Protein AF-A0A8T5T9K4-F1 (afdb_monomer)

Radius of gyration: 57.01 Å; Cα contacts (8 Å, |Δi|>4): 1; chains: 1; bounding box: 110×38×160 Å

Structure (mmCIF, N/CA/C/O backbone):
data_AF-A0A8T5T9K4-F1
#
_entry.id   AF-A0A8T5T9K4-F1
#
loop_
_atom_site.group_PDB
_atom_site.id
_atom_site.type_symbol
_atom_site.label_atom_id
_atom_site.label_alt_id
_atom_site.label_comp_id
_atom_site.label_asym_id
_atom_site.label_entity_id
_atom_site.label_seq_id
_atom_site.pdbx_PDB_ins_code
_atom_site.Cartn_x
_atom_site.Cartn_y
_atom_site.Cartn_z
_atom_site.occupancy
_atom_site.B_iso_or_equiv
_atom_site.auth_seq_id
_atom_site.auth_comp_id
_atom_site.auth_asym_id
_atom_site.auth_atom_id
_atom_site.pdbx_PDB_model_num
ATOM 1 N N . MET A 1 1 ? -49.379 -9.639 84.831 1.00 62.41 1 MET A N 1
ATOM 2 C CA . MET A 1 1 ? -49.117 -9.982 83.415 1.00 62.41 1 MET A CA 1
ATOM 3 C C . MET A 1 1 ? -49.418 -11.459 83.211 1.00 62.41 1 MET A C 1
ATOM 5 O O . MET A 1 1 ? -48.900 -12.249 83.990 1.00 62.41 1 MET A O 1
ATOM 9 N N . SER A 1 2 ? -50.271 -11.824 82.244 1.00 84.81 2 SER A N 1
ATOM 10 C CA . SER A 1 2 ? -50.624 -13.228 81.962 1.00 84.81 2 SER A CA 1
ATOM 11 C C . SER A 1 2 ? -49.794 -13.809 80.815 1.00 84.81 2 SER A C 1
ATOM 13 O O . SER A 1 2 ? -49.201 -13.080 80.019 1.00 84.81 2 SER A O 1
ATOM 15 N N . LYS A 1 3 ? -49.764 -15.140 80.723 1.00 83.06 3 LYS A N 1
ATOM 16 C CA . LYS A 1 3 ? -49.063 -15.872 79.663 1.00 83.06 3 LYS A CA 1
ATOM 17 C C . LYS A 1 3 ? -49.694 -15.618 78.287 1.00 83.06 3 LYS A C 1
ATOM 19 O O . LYS A 1 3 ? -48.956 -15.488 77.315 1.00 83.06 3 LYS A O 1
ATOM 24 N N . GLU A 1 4 ? -51.023 -15.475 78.214 1.00 86.69 4 GLU A N 1
ATOM 25 C CA . GLU A 1 4 ? -51.710 -15.048 76.985 1.00 86.69 4 GLU A CA 1
ATOM 26 C C . GLU A 1 4 ? -51.264 -13.658 76.522 1.00 86.69 4 GLU A C 1
ATOM 28 O O . GLU A 1 4 ? -51.051 -13.455 75.331 1.00 86.69 4 GLU A O 1
ATOM 33 N N . TYR A 1 5 ? -51.067 -12.710 77.445 1.00 88.88 5 TYR A N 1
ATOM 34 C CA . TYR A 1 5 ? -50.648 -11.351 77.090 1.00 88.88 5 TYR A CA 1
ATOM 35 C C . TYR A 1 5 ? -49.236 -11.310 76.484 1.00 88.88 5 TYR A C 1
ATOM 37 O O . TYR A 1 5 ? -48.987 -10.556 75.548 1.00 88.88 5 TYR A O 1
ATOM 45 N N . ILE A 1 6 ? -48.316 -12.145 76.980 1.00 87.62 6 ILE A N 1
ATOM 46 C CA . ILE A 1 6 ? -46.962 -12.266 76.414 1.00 87.62 6 ILE A CA 1
ATOM 47 C C . ILE A 1 6 ? -47.002 -12.946 75.038 1.00 87.62 6 ILE A C 1
ATOM 49 O O . ILE A 1 6 ? -46.331 -12.480 74.123 1.00 87.62 6 ILE A O 1
ATOM 53 N N . LYS A 1 7 ? -47.814 -13.999 74.860 1.00 89.31 7 LYS A N 1
ATOM 54 C CA . LYS A 1 7 ? -48.007 -14.642 73.548 1.00 89.31 7 LYS A CA 1
ATOM 55 C C . LYS A 1 7 ? -48.545 -13.671 72.497 1.00 89.31 7 LYS A C 1
ATOM 57 O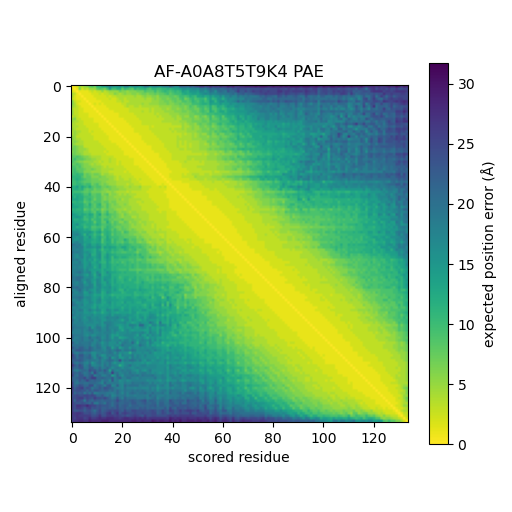 O . LYS A 1 7 ? -47.962 -13.575 71.430 1.00 89.31 7 LYS A O 1
ATOM 62 N N . GLY A 1 8 ? -49.566 -12.879 72.832 1.00 92.94 8 GLY A N 1
ATOM 63 C CA . GLY A 1 8 ? -50.110 -11.887 71.899 1.00 92.94 8 GLY A CA 1
ATOM 64 C C . GLY A 1 8 ? -49.094 -10.820 71.467 1.00 92.94 8 GLY A C 1
ATOM 65 O O . GLY A 1 8 ? -49.160 -10.337 70.342 1.00 92.94 8 GLY A O 1
ATOM 66 N N . GLN A 1 9 ? -48.123 -10.470 72.323 1.00 92.81 9 GLN A N 1
ATOM 67 C CA . GLN A 1 9 ? -47.021 -9.580 71.930 1.00 92.81 9 GLN A CA 1
ATOM 68 C C . GLN A 1 9 ? -46.022 -10.251 70.984 1.00 92.81 9 GLN A C 1
ATOM 70 O O . GLN A 1 9 ? -45.499 -9.579 70.099 1.00 92.81 9 GLN A O 1
ATOM 75 N N . ILE A 1 10 ? -45.753 -11.546 71.167 1.00 92.00 10 ILE A N 1
ATOM 76 C CA . ILE A 1 10 ? -44.888 -12.319 70.267 1.00 92.00 10 ILE A CA 1
ATOM 77 C C . ILE A 1 10 ? -45.547 -12.424 68.891 1.00 92.00 10 ILE A C 1
ATOM 79 O O . ILE A 1 10 ? -44.921 -12.038 67.911 1.00 92.00 10 ILE A O 1
ATOM 83 N N . ASP A 1 11 ? -46.824 -12.810 68.828 1.00 94.94 11 ASP A N 1
ATOM 84 C CA . ASP A 1 11 ? -47.570 -12.917 67.568 1.00 94.94 11 ASP A CA 1
ATOM 85 C C . ASP A 1 11 ? -47.617 -11.564 66.828 1.00 94.94 11 ASP A C 1
ATOM 87 O O . ASP A 1 11 ? -47.439 -11.490 65.612 1.00 94.94 11 ASP A O 1
ATOM 91 N N . ALA A 1 12 ? -47.794 -10.458 67.566 1.00 95.19 12 ALA A N 1
ATOM 92 C CA . ALA A 1 12 ? -47.735 -9.112 66.998 1.00 95.19 12 ALA A CA 1
ATOM 93 C C . ALA A 1 12 ? -46.344 -8.770 66.433 1.00 95.19 12 ALA A C 1
ATOM 95 O O . ALA A 1 12 ? -46.252 -8.114 65.396 1.00 95.19 12 ALA A O 1
ATOM 96 N N . LYS A 1 13 ? -45.266 -9.219 67.090 1.00 96.19 13 LYS A N 1
ATOM 97 C CA . LYS A 1 13 ? -43.889 -9.015 66.619 1.00 96.19 13 LYS A CA 1
ATOM 98 C C . LYS A 1 13 ? -43.535 -9.903 65.431 1.00 96.19 13 LYS A C 1
ATOM 100 O O . LYS A 1 13 ? -42.864 -9.421 64.529 1.00 96.19 13 LYS A O 1
ATOM 105 N N . GLU A 1 14 ? -44.016 -11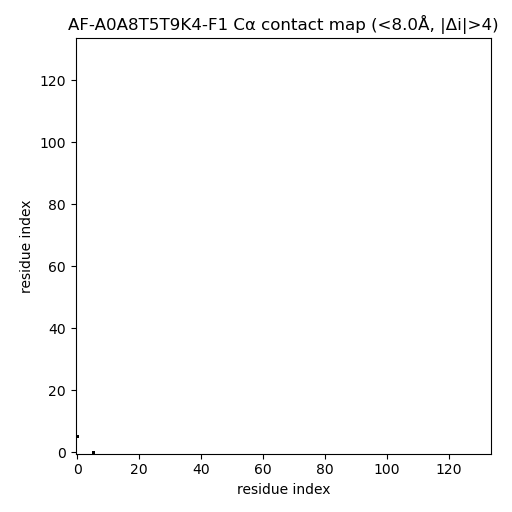.140 65.377 1.00 95.62 14 GLU A N 1
ATOM 106 C CA . GLU A 1 14 ? -43.860 -12.013 64.205 1.00 95.62 14 GLU A CA 1
ATOM 107 C C . GLU A 1 14 ? -44.605 -11.453 62.985 1.00 95.62 14 GLU A C 1
ATOM 109 O O . GLU A 1 14 ? -44.057 -11.419 61.885 1.00 95.62 14 GLU A O 1
ATOM 114 N N . ALA A 1 15 ? -45.815 -10.917 63.175 1.00 94.88 15 ALA A N 1
ATOM 115 C CA . ALA A 1 15 ? -46.541 -10.228 62.109 1.00 94.88 15 ALA A CA 1
ATOM 116 C C . ALA A 1 15 ? -45.813 -8.961 61.620 1.00 94.88 15 ALA A C 1
ATOM 118 O O . ALA A 1 15 ? -45.833 -8.654 60.428 1.00 94.88 15 ALA A O 1
ATOM 119 N N . GLU A 1 16 ? -45.164 -8.229 62.530 1.00 95.81 16 GLU A N 1
ATOM 120 C CA . GLU A 1 16 ? -44.338 -7.065 62.196 1.00 95.81 16 GLU A CA 1
ATOM 121 C C . GLU A 1 16 ? -43.077 -7.471 61.415 1.00 95.81 16 GLU A C 1
ATOM 123 O O . GLU A 1 16 ? -42.771 -6.836 60.409 1.00 95.81 16 GLU A O 1
ATOM 128 N N . ILE A 1 17 ? -42.407 -8.563 61.804 1.00 95.31 17 ILE A N 1
ATOM 129 C CA . ILE A 1 17 ? -41.270 -9.139 61.062 1.00 95.31 17 ILE A CA 1
ATOM 130 C C . ILE A 1 17 ? -41.689 -9.506 59.637 1.00 95.31 17 ILE A C 1
ATOM 132 O O . ILE A 1 17 ? -41.068 -9.030 58.691 1.00 95.31 17 ILE A O 1
ATOM 136 N N . ASN A 1 18 ? -42.776 -10.264 59.473 1.00 96.00 18 ASN A N 1
ATOM 137 C CA . ASN A 1 18 ? -43.247 -10.681 58.149 1.00 96.00 18 ASN A CA 1
ATOM 138 C C . ASN A 1 18 ? -43.565 -9.475 57.248 1.00 96.00 18 ASN A C 1
ATOM 140 O O . ASN A 1 18 ? -43.236 -9.482 56.065 1.00 96.00 18 ASN A O 1
ATOM 144 N N . ARG A 1 19 ? -44.154 -8.407 57.810 1.00 96.62 19 ARG A N 1
ATOM 145 C CA . ARG A 1 19 ? -44.390 -7.154 57.074 1.00 96.62 19 ARG A CA 1
ATOM 146 C C . ARG A 1 19 ? -43.096 -6.490 56.622 1.00 96.62 19 ARG A C 1
ATOM 148 O O . ARG A 1 19 ? -43.015 -6.045 55.483 1.00 96.62 19 ARG A O 1
ATOM 155 N N . ILE A 1 20 ? -42.104 -6.414 57.508 1.00 96.94 20 ILE A N 1
ATOM 156 C CA . ILE A 1 20 ? -40.799 -5.822 57.194 1.00 96.94 20 ILE A CA 1
ATOM 157 C C . ILE A 1 20 ? -40.101 -6.627 56.092 1.00 96.94 20 ILE A C 1
ATOM 159 O O . ILE A 1 20 ? -39.528 -6.037 55.178 1.00 96.94 20 ILE A O 1
ATOM 163 N N . GLU A 1 21 ? -40.161 -7.958 56.148 1.00 95.75 21 GLU A N 1
ATOM 164 C CA . GLU A 1 21 ? -39.576 -8.837 55.131 1.00 95.75 21 GLU A CA 1
ATOM 165 C C . GLU A 1 21 ? -40.253 -8.669 53.764 1.00 95.75 21 GLU A C 1
ATOM 167 O O . GLU A 1 21 ? -39.567 -8.543 52.747 1.00 95.75 21 GLU A O 1
ATOM 172 N N . GLU A 1 22 ? -41.585 -8.599 53.731 1.00 95.75 22 GLU A N 1
ATOM 173 C CA . GLU A 1 22 ? -42.347 -8.380 52.500 1.00 95.75 22 GLU A CA 1
ATOM 174 C C . GLU A 1 22 ? -42.075 -6.990 51.899 1.00 95.75 22 GLU A C 1
ATOM 176 O O . GLU A 1 22 ? -41.800 -6.867 50.702 1.00 95.75 22 GLU A O 1
ATOM 181 N N . GLU A 1 23 ? -42.066 -5.934 52.721 1.00 96.56 23 GLU A N 1
ATOM 182 C CA . GLU A 1 23 ? -41.704 -4.580 52.284 1.00 96.56 23 GLU A CA 1
ATOM 183 C C . GLU A 1 23 ? -40.268 -4.515 51.753 1.00 96.56 23 GLU A C 1
ATOM 185 O O . GLU A 1 23 ? -40.023 -3.903 50.709 1.00 96.56 23 GLU A O 1
ATOM 190 N N . ALA A 1 24 ? -39.316 -5.163 52.430 1.00 96.50 24 ALA A N 1
ATOM 191 C CA . ALA A 1 24 ? -37.931 -5.223 51.984 1.00 96.50 24 ALA 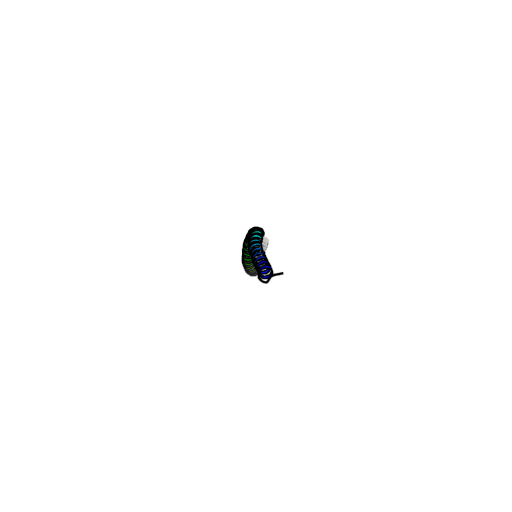A CA 1
ATOM 192 C C . ALA A 1 24 ? -37.804 -5.957 50.643 1.00 96.50 24 ALA A C 1
ATOM 194 O O . ALA A 1 24 ? -37.131 -5.454 49.745 1.00 96.50 24 ALA A O 1
ATOM 195 N N . SER A 1 25 ? -38.480 -7.098 50.476 1.00 96.69 25 SER A N 1
ATOM 196 C CA . SER A 1 25 ? -38.469 -7.866 49.227 1.00 96.69 25 SER A CA 1
ATOM 197 C C . SER A 1 25 ? -39.029 -7.055 48.055 1.00 96.69 25 SER A C 1
ATOM 199 O O . SER A 1 25 ? -38.381 -6.942 47.012 1.00 96.69 25 SER A O 1
ATOM 201 N N . ASN A 1 26 ? -40.170 -6.391 48.258 1.00 96.31 26 ASN A N 1
ATOM 202 C CA . ASN A 1 26 ? -40.772 -5.515 47.253 1.00 96.31 26 ASN A CA 1
ATOM 203 C C . ASN A 1 26 ? -39.849 -4.345 46.888 1.00 96.31 26 ASN A C 1
ATOM 205 O O . ASN A 1 26 ? -39.707 -4.000 45.714 1.00 96.31 26 ASN A O 1
ATOM 209 N N . LYS A 1 27 ? -39.183 -3.749 47.883 1.00 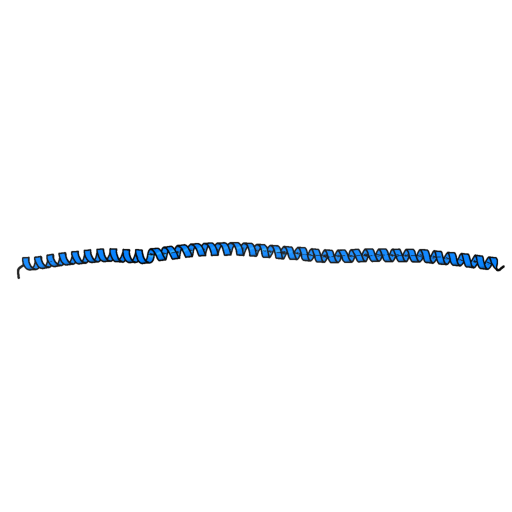96.81 27 LYS A N 1
ATOM 210 C CA . LYS A 1 27 ? -38.261 -2.632 47.661 1.00 96.81 27 LYS A CA 1
ATOM 211 C C . LYS A 1 27 ? -36.998 -3.069 46.925 1.00 96.81 27 LYS A C 1
ATOM 213 O O . LYS A 1 27 ? -36.570 -2.364 46.021 1.00 96.81 27 LYS A O 1
ATOM 218 N N . ILE A 1 28 ? -36.449 -4.241 47.251 1.00 94.94 28 ILE A N 1
ATOM 219 C CA . ILE A 1 28 ? -35.320 -4.841 46.527 1.00 94.94 28 ILE A CA 1
ATOM 220 C C . ILE A 1 28 ? -35.691 -5.060 45.059 1.00 94.94 28 ILE A C 1
ATOM 222 O O . ILE A 1 28 ? -34.960 -4.604 44.185 1.00 94.94 28 ILE A O 1
ATOM 226 N N . ALA A 1 29 ? -36.837 -5.689 44.784 1.00 95.62 29 ALA A N 1
ATOM 227 C CA . ALA A 1 29 ? -37.283 -5.949 43.417 1.00 95.62 29 ALA A CA 1
ATOM 228 C C . ALA A 1 29 ? -37.510 -4.648 42.625 1.00 95.62 29 ALA A C 1
ATOM 230 O O . ALA A 1 29 ? -37.065 -4.531 41.485 1.00 95.62 29 ALA A O 1
ATOM 231 N N . SER A 1 30 ? -38.149 -3.647 43.243 1.00 96.62 30 SER A N 1
ATOM 232 C CA . SER A 1 30 ? -38.371 -2.335 42.620 1.00 96.62 30 SER A CA 1
ATOM 233 C C . SER A 1 30 ? -37.056 -1.614 42.330 1.00 96.62 30 SER A C 1
ATOM 235 O O . SER A 1 30 ? -36.868 -1.110 41.229 1.00 96.62 30 SER A O 1
ATOM 237 N N . THR A 1 31 ? -36.129 -1.583 43.292 1.00 95.94 31 THR A N 1
ATOM 238 C CA . THR A 1 31 ? -34.827 -0.931 43.113 1.00 95.94 31 THR A CA 1
ATOM 239 C C . THR A 1 31 ? -33.977 -1.648 42.070 1.00 95.94 31 THR A C 1
ATOM 241 O O . THR A 1 31 ? -33.332 -0.981 41.271 1.00 95.94 31 THR A O 1
ATOM 244 N N . GLN A 1 32 ? -33.981 -2.983 42.033 1.00 94.62 32 GLN A N 1
ATOM 245 C CA . GLN A 1 32 ? -33.262 -3.730 41.002 1.00 94.62 32 GLN A CA 1
ATOM 246 C C . GLN A 1 32 ? -33.784 -3.367 39.609 1.00 94.62 32 GLN A C 1
ATOM 248 O O . GLN A 1 32 ? -32.996 -2.990 38.746 1.00 94.62 32 GLN A O 1
ATOM 253 N N . LYS A 1 33 ? -35.108 -3.374 39.437 1.00 96.06 33 LYS A N 1
ATOM 254 C CA . LYS A 1 33 ? -35.746 -3.009 38.175 1.00 96.06 33 LYS A CA 1
ATOM 255 C C . LYS A 1 33 ? -35.436 -1.567 37.752 1.00 96.06 33 LYS A C 1
ATOM 257 O O . LYS A 1 33 ? -35.119 -1.333 36.595 1.00 96.06 33 LYS A O 1
ATOM 262 N N . GLU A 1 34 ? -35.486 -0.605 38.675 1.00 95.31 34 GLU A N 1
ATOM 263 C CA . GLU A 1 34 ? -35.134 0.797 38.386 1.00 95.31 34 GLU A CA 1
ATOM 264 C C . GLU A 1 34 ? -33.674 0.957 37.941 1.00 95.31 34 GLU A C 1
ATOM 266 O O . GLU A 1 34 ? -33.367 1.801 37.100 1.00 95.31 34 GLU A O 1
ATOM 271 N N . ILE A 1 35 ? -32.761 0.172 38.518 1.00 96.12 35 ILE A N 1
ATOM 272 C CA . ILE A 1 35 ? -31.346 0.197 38.144 1.00 96.12 35 ILE A CA 1
ATOM 273 C C . ILE A 1 35 ? -31.138 -0.445 36.769 1.00 96.12 35 ILE A C 1
ATOM 275 O O . ILE A 1 35 ? -30.444 0.149 35.949 1.00 96.12 35 ILE A O 1
ATOM 279 N N . GLU A 1 36 ? -31.758 -1.594 36.502 1.00 95.75 36 GLU A N 1
ATOM 280 C CA . GLU A 1 36 ? -31.745 -2.252 35.186 1.00 95.75 36 GLU A CA 1
ATOM 281 C C . GLU A 1 36 ? -32.283 -1.296 34.107 1.00 95.75 36 GLU A C 1
ATOM 283 O O . GLU A 1 36 ? -31.559 -0.927 33.187 1.00 95.75 36 GLU A O 1
ATOM 288 N N . GLU A 1 37 ? -33.484 -0.734 34.289 1.00 93.94 37 GLU A N 1
ATOM 289 C CA . GLU A 1 37 ? -34.077 0.222 33.339 1.00 93.94 37 GLU A CA 1
ATOM 290 C C . GLU A 1 37 ? -33.208 1.468 33.107 1.00 93.94 37 GLU A C 1
ATOM 292 O O . GLU A 1 37 ? -33.205 2.032 32.011 1.00 93.94 37 GLU A O 1
ATOM 297 N N . LYS A 1 38 ? -32.465 1.913 34.127 1.00 94.88 38 LYS A N 1
ATOM 298 C CA . LYS A 1 38 ? -31.588 3.082 34.022 1.00 94.88 38 LYS A CA 1
ATOM 299 C C . LYS A 1 38 ? -30.319 2.805 33.218 1.00 94.88 38 LYS A C 1
ATOM 301 O O . LYS A 1 38 ? -29.831 3.727 32.571 1.00 94.88 38 LYS A O 1
ATOM 306 N N . TYR A 1 39 ? -29.747 1.608 33.317 1.00 96.81 39 TYR A N 1
ATOM 307 C CA . TYR A 1 39 ? -28.412 1.329 32.781 1.00 96.81 39 TYR A CA 1
ATOM 308 C C . TYR A 1 39 ? -28.407 0.396 31.574 1.00 96.81 39 TYR A C 1
ATOM 310 O O . TYR A 1 39 ? -27.493 0.512 30.762 1.00 96.81 39 TYR A O 1
ATOM 318 N N . ASP A 1 40 ? -29.398 -0.478 31.413 1.00 97.31 40 ASP A N 1
ATOM 319 C CA . ASP A 1 40 ? -29.401 -1.482 30.345 1.00 97.31 40 ASP A CA 1
ATOM 320 C C . ASP A 1 40 ? -29.359 -0.827 28.960 1.00 97.31 40 ASP A C 1
ATOM 322 O O . ASP A 1 40 ? -28.548 -1.215 28.122 1.00 97.31 40 ASP A O 1
ATOM 326 N N . SER A 1 41 ? -30.124 0.252 28.749 1.00 94.00 41 SER A N 1
ATOM 327 C CA . SER A 1 41 ? -30.096 1.001 27.484 1.00 94.00 41 SER A CA 1
ATOM 328 C C . SER A 1 41 ? -28.720 1.610 27.188 1.00 94.00 41 SER A C 1
ATOM 330 O O . SER A 1 41 ? -28.268 1.577 26.044 1.00 94.00 41 SER A O 1
ATOM 332 N N . ASP A 1 42 ? -28.046 2.168 28.197 1.00 96.25 42 ASP A N 1
ATOM 333 C CA . ASP A 1 42 ? -26.714 2.764 28.028 1.00 96.25 42 ASP A CA 1
ATOM 334 C C . ASP A 1 42 ? -25.661 1.677 27.758 1.00 96.25 42 ASP A C 1
ATOM 336 O O . ASP A 1 42 ? -24.752 1.866 26.946 1.00 96.25 42 ASP A O 1
ATOM 340 N N . ILE A 1 43 ? -25.782 0.523 28.425 1.00 97.50 43 ILE A N 1
ATOM 341 C CA . ILE A 1 43 ? -24.909 -0.636 28.215 1.00 97.50 43 ILE A CA 1
ATOM 342 C C . ILE A 1 43 ? -25.060 -1.150 26.783 1.00 97.50 43 ILE A C 1
ATOM 344 O O . ILE A 1 43 ? -24.049 -1.308 26.098 1.00 97.50 43 ILE A O 1
ATOM 348 N N . GLU A 1 44 ? -26.291 -1.362 26.315 1.00 97.00 44 GLU A N 1
ATOM 349 C CA . GLU A 1 44 ? -26.575 -1.825 24.953 1.00 97.00 44 GLU A CA 1
ATOM 350 C C . GLU A 1 44 ? -26.061 -0.840 23.894 1.00 97.00 44 GLU A C 1
ATOM 352 O O . GLU A 1 44 ? -25.451 -1.247 22.898 1.00 97.00 44 GLU A O 1
ATOM 357 N N . GLU A 1 45 ? -26.246 0.466 24.113 1.00 97.00 45 GLU A N 1
ATOM 358 C CA . GLU A 1 45 ? -25.750 1.501 23.203 1.00 97.00 45 GLU A CA 1
ATOM 359 C C . GLU A 1 45 ? -24.218 1.487 23.119 1.00 97.00 45 GLU A C 1
ATOM 361 O O . GLU A 1 45 ? -23.643 1.511 22.024 1.00 97.00 45 GLU A O 1
ATOM 366 N N . VAL A 1 46 ? -23.537 1.446 24.268 1.00 97.94 46 VAL A N 1
ATOM 367 C CA . VAL A 1 46 ? -22.071 1.443 24.321 1.00 97.94 46 VAL A CA 1
ATOM 368 C C . VAL A 1 46 ? -21.501 0.144 23.754 1.00 97.94 46 VAL A C 1
ATOM 370 O O . VAL A 1 46 ? -20.507 0.201 23.030 1.00 97.94 46 VAL A O 1
ATOM 373 N N . GLN A 1 47 ? -22.128 -1.006 24.014 1.00 98.19 47 GLN A N 1
ATOM 374 C CA . GLN A 1 47 ? -21.739 -2.287 23.416 1.00 98.19 47 GLN A CA 1
ATOM 375 C C . GLN A 1 47 ? -21.866 -2.252 21.893 1.00 98.19 47 GLN A C 1
ATOM 377 O O . GLN A 1 47 ? -20.905 -2.568 21.198 1.00 98.19 47 GLN A O 1
ATOM 382 N N . SER A 1 48 ? -22.993 -1.765 21.370 1.00 97.75 48 SER A N 1
ATOM 383 C CA . SER A 1 48 ? -23.208 -1.650 19.922 1.00 97.75 48 SER A CA 1
ATOM 384 C C . SER A 1 48 ? -22.170 -0.737 19.256 1.00 97.75 48 SER A C 1
ATOM 386 O O . SER A 1 48 ? -21.659 -1.034 18.175 1.00 97.75 48 SER A O 1
ATOM 388 N N . LYS A 1 49 ? -21.820 0.379 19.909 1.00 98.25 49 LYS A N 1
ATOM 389 C CA . LYS A 1 49 ? -20.760 1.284 19.437 1.00 98.25 49 LYS A CA 1
ATOM 390 C C . LYS A 1 49 ? -19.387 0.627 19.472 1.00 98.25 49 LYS A C 1
ATOM 392 O O . LYS A 1 49 ? -18.622 0.796 18.527 1.00 98.25 49 LYS A O 1
ATOM 397 N N . LEU A 1 50 ? -19.077 -0.106 20.540 1.00 97.94 50 LEU A N 1
ATOM 398 C CA . LEU A 1 50 ? -17.821 -0.837 20.655 1.00 97.94 50 LEU A CA 1
ATOM 399 C C . LEU A 1 50 ? -17.691 -1.843 19.510 1.00 97.94 50 LEU A C 1
ATOM 401 O O . LEU A 1 50 ? -16.710 -1.782 18.780 1.00 97.94 50 LEU A O 1
ATOM 405 N N . GLU A 1 51 ? -18.700 -2.687 19.291 1.00 98.38 51 GLU A N 1
ATOM 406 C CA . GLU A 1 51 ? -18.695 -3.682 18.212 1.00 98.38 51 GLU A CA 1
ATOM 407 C C . GLU A 1 51 ? -18.486 -3.045 16.830 1.00 98.38 51 GLU A C 1
ATOM 409 O O . GLU A 1 51 ? -17.689 -3.542 16.031 1.00 98.38 51 GLU A O 1
ATOM 414 N N . ALA A 1 52 ? -19.147 -1.916 16.554 1.00 98.19 52 ALA A N 1
ATOM 415 C CA . ALA A 1 52 ? -18.974 -1.188 15.300 1.00 98.19 52 ALA A CA 1
ATOM 416 C C . ALA A 1 52 ? -17.538 -0.658 15.123 1.00 98.19 52 ALA A C 1
ATOM 418 O O . ALA A 1 52 ? -16.942 -0.816 14.056 1.00 98.19 52 ALA A O 1
ATOM 419 N N . GLU A 1 53 ? -16.955 -0.060 16.163 1.00 98.19 53 GLU A N 1
ATOM 420 C CA . GLU A 1 53 ? -15.576 0.441 16.123 1.00 98.19 53 GLU A CA 1
ATOM 421 C C . GLU A 1 53 ? -14.548 -0.696 16.010 1.00 98.19 53 GLU A C 1
ATOM 423 O O . GLU A 1 53 ? -13.545 -0.561 15.306 1.00 98.19 53 GLU A O 1
ATOM 428 N N . GLU A 1 54 ? -14.791 -1.844 16.646 1.00 98.31 54 GLU A N 1
ATOM 429 C CA . GLU A 1 54 ? -13.929 -3.021 16.516 1.00 98.31 54 GLU A CA 1
ATOM 430 C C . GLU A 1 54 ? -13.933 -3.587 15.093 1.00 98.31 54 GLU A C 1
ATOM 432 O O . GLU A 1 54 ? -12.867 -3.894 14.556 1.00 98.31 54 GLU A O 1
ATOM 437 N N . GLN A 1 55 ? -15.096 -3.639 14.439 1.00 98.38 55 GLN A N 1
ATOM 438 C CA . GLN A 1 55 ? -15.190 -4.026 13.028 1.00 98.38 55 GLN A CA 1
ATOM 439 C C . GLN A 1 55 ? -14.414 -3.060 12.123 1.00 98.38 55 GLN A C 1
ATOM 441 O O . GLN A 1 55 ? -13.639 -3.494 11.267 1.00 98.38 55 GLN A O 1
ATOM 446 N N . LEU A 1 56 ? -14.562 -1.746 12.333 1.00 98.00 56 LEU A N 1
ATOM 447 C CA . LEU A 1 56 ? -13.827 -0.733 11.567 1.00 98.00 56 LEU A CA 1
ATOM 448 C C . LEU A 1 56 ? -12.311 -0.836 11.779 1.00 98.00 56 LEU A C 1
ATOM 450 O O . LEU A 1 56 ? -11.538 -0.708 10.823 1.00 98.00 56 LEU A O 1
ATOM 454 N N . ARG A 1 57 ? -11.876 -1.090 13.018 1.00 97.94 57 ARG A N 1
ATOM 455 C CA . ARG A 1 57 ? -10.471 -1.335 13.360 1.00 97.94 57 ARG A CA 1
ATOM 456 C C . ARG A 1 57 ? -9.931 -2.539 12.592 1.00 97.94 57 ARG A C 1
ATOM 458 O O . ARG A 1 57 ? -8.872 -2.432 11.973 1.00 97.94 57 ARG A O 1
ATOM 465 N N . ASP A 1 58 ? -10.645 -3.656 12.605 1.00 98.31 58 ASP A N 1
ATOM 466 C CA . ASP A 1 58 ? -10.188 -4.898 11.981 1.00 98.31 58 ASP A CA 1
ATOM 467 C C . ASP A 1 58 ? -10.139 -4.770 10.445 1.00 98.31 58 ASP A C 1
ATOM 469 O O . ASP A 1 58 ? -9.168 -5.193 9.807 1.00 98.31 58 ASP A O 1
ATOM 473 N N . GLU A 1 59 ? -11.104 -4.068 9.840 1.00 97.69 59 GLU A N 1
ATOM 474 C CA . GLU A 1 59 ? -11.040 -3.690 8.425 1.00 97.69 59 GLU A CA 1
ATOM 475 C C . GLU A 1 59 ? -9.823 -2.815 8.100 1.00 97.69 59 GLU A C 1
ATOM 477 O O . GLU A 1 59 ? -9.172 -3.000 7.065 1.00 97.69 59 GLU A O 1
ATOM 482 N N . ALA A 1 60 ? -9.523 -1.830 8.951 1.00 97.50 60 ALA A N 1
ATOM 483 C CA . ALA A 1 60 ? -8.386 -0.940 8.757 1.00 97.50 60 ALA A CA 1
ATOM 484 C C . ALA A 1 60 ? -7.056 -1.702 8.845 1.00 97.50 60 ALA A C 1
ATOM 486 O O . ALA A 1 60 ? -6.162 -1.452 8.032 1.00 97.50 60 ALA A O 1
ATOM 487 N N . ILE A 1 61 ? -6.944 -2.660 9.771 1.00 97.81 61 ILE A N 1
ATOM 488 C CA . ILE A 1 61 ? -5.788 -3.557 9.892 1.00 97.81 61 ILE A CA 1
ATOM 489 C C . ILE A 1 61 ? -5.621 -4.380 8.611 1.00 97.81 61 ILE A C 1
ATOM 491 O O . ILE A 1 61 ? -4.550 -4.347 8.004 1.00 97.81 61 ILE A O 1
ATOM 495 N N . SER A 1 62 ? -6.685 -5.034 8.138 1.00 97.25 62 SER A N 1
ATOM 496 C CA . SER A 1 62 ? -6.628 -5.855 6.922 1.00 97.25 62 SER A CA 1
ATOM 497 C C . SER A 1 62 ? -6.219 -5.037 5.688 1.00 97.25 62 SER A C 1
ATOM 499 O O . SER A 1 62 ? -5.323 -5.425 4.932 1.00 97.25 62 SER A O 1
ATOM 501 N N . LYS A 1 63 ? -6.790 -3.835 5.520 1.00 97.94 63 LYS A N 1
ATOM 502 C CA . LYS A 1 63 ? -6.398 -2.912 4.441 1.00 97.94 63 LYS A CA 1
ATOM 503 C C . LYS A 1 63 ? -4.931 -2.495 4.576 1.00 97.94 63 LYS A C 1
ATOM 505 O O . LYS A 1 63 ? -4.219 -2.430 3.574 1.00 97.94 63 LYS A O 1
ATOM 510 N N . ALA A 1 64 ? -4.448 -2.215 5.786 1.00 96.88 64 ALA A N 1
ATOM 511 C CA . ALA A 1 64 ? -3.057 -1.827 6.011 1.00 96.88 64 ALA A CA 1
ATOM 512 C C . ALA A 1 64 ? -2.065 -2.947 5.641 1.00 96.88 64 ALA A C 1
ATOM 514 O O . ALA A 1 64 ? -1.006 -2.666 5.064 1.00 96.88 64 ALA A O 1
ATOM 515 N N . GLU A 1 65 ? -2.409 -4.206 5.913 1.00 97.12 65 GLU A N 1
ATOM 516 C CA . GLU A 1 65 ? -1.621 -5.374 5.505 1.00 97.12 65 GLU A CA 1
ATOM 517 C C . GLU A 1 65 ? -1.557 -5.508 3.977 1.00 97.12 65 GLU A C 1
ATOM 519 O O . GLU A 1 65 ? -0.462 -5.635 3.417 1.00 97.12 65 GLU A O 1
ATOM 524 N N . GLU A 1 66 ? -2.694 -5.367 3.284 1.00 97.44 66 GLU A N 1
ATOM 525 C CA . GLU A 1 66 ? -2.747 -5.371 1.816 1.00 97.44 66 GLU A CA 1
ATOM 526 C C . GLU A 1 66 ? -1.849 -4.273 1.221 1.00 97.44 66 GLU A C 1
ATOM 528 O O . GLU A 1 66 ? -1.022 -4.522 0.334 1.00 97.44 66 GLU A O 1
ATOM 533 N N . TRP A 1 67 ? -1.950 -3.047 1.741 1.00 97.56 67 TRP A N 1
ATOM 534 C CA . TRP A 1 67 ? -1.126 -1.929 1.282 1.00 97.56 67 TRP A CA 1
ATOM 535 C C . TRP A 1 67 ? 0.362 -2.145 1.553 1.00 97.56 67 TRP A C 1
ATOM 537 O O . TRP A 1 67 ? 1.202 -1.759 0.731 1.00 97.56 67 TRP A O 1
ATOM 547 N N . THR A 1 68 ? 0.703 -2.789 2.667 1.00 97.56 68 THR A N 1
ATOM 548 C CA . THR A 1 68 ? 2.086 -3.139 3.005 1.00 97.56 68 THR A CA 1
ATOM 549 C C . THR A 1 68 ? 2.650 -4.150 2.013 1.00 97.56 68 THR A C 1
ATOM 551 O O . THR A 1 68 ? 3.744 -3.938 1.479 1.00 97.56 68 THR A O 1
ATOM 554 N N . GLN A 1 69 ? 1.888 -5.191 1.682 1.00 97.31 69 GLN A N 1
ATOM 555 C CA . GLN A 1 69 ? 2.298 -6.177 0.686 1.00 97.31 69 GLN A CA 1
ATOM 556 C C . GLN A 1 69 ? 2.471 -5.534 -0.697 1.00 97.31 69 GLN A C 1
ATOM 558 O O . GLN A 1 69 ? 3.515 -5.666 -1.345 1.00 97.31 69 GLN A O 1
ATOM 563 N N . LYS A 1 70 ? 1.497 -4.721 -1.112 1.00 97.94 70 LYS A N 1
ATOM 564 C CA . LYS A 1 70 ? 1.533 -3.987 -2.382 1.00 97.94 70 LYS A CA 1
ATOM 565 C C . LYS A 1 70 ? 2.725 -3.034 -2.467 1.00 97.94 70 LYS A C 1
ATOM 567 O O . LYS A 1 70 ? 3.351 -2.911 -3.522 1.00 97.94 70 LYS A O 1
ATOM 572 N N . LYS A 1 71 ? 3.089 -2.375 -1.363 1.00 97.56 71 LYS A N 1
ATOM 573 C CA . LYS A 1 71 ? 4.288 -1.530 -1.277 1.00 97.56 71 LYS A CA 1
ATOM 574 C C . LYS A 1 71 ? 5.554 -2.336 -1.575 1.00 97.56 71 LYS A C 1
ATOM 576 O O . LYS A 1 71 ? 6.370 -1.887 -2.381 1.00 97.56 71 LYS A O 1
ATOM 581 N N . ILE A 1 72 ? 5.714 -3.511 -0.964 1.00 97.94 72 ILE A N 1
ATOM 582 C CA . ILE A 1 72 ? 6.881 -4.385 -1.175 1.00 97.94 72 ILE A CA 1
ATOM 583 C C . ILE A 1 72 ? 6.995 -4.775 -2.655 1.00 97.94 72 ILE A C 1
ATOM 585 O O . ILE A 1 72 ? 8.055 -4.604 -3.266 1.00 97.94 72 ILE A O 1
ATOM 589 N N . GLU A 1 73 ? 5.891 -5.210 -3.263 1.00 97.88 73 GLU A N 1
ATOM 590 C CA . GLU A 1 73 ? 5.844 -5.593 -4.677 1.00 97.88 73 GLU A CA 1
ATOM 591 C C . GLU A 1 73 ? 6.215 -4.438 -5.611 1.00 97.88 73 GLU A C 1
ATOM 593 O O . GLU A 1 73 ? 7.011 -4.602 -6.543 1.00 97.88 73 GLU A O 1
ATOM 598 N N . LYS A 1 74 ? 5.679 -3.238 -5.359 1.00 97.69 74 LYS A N 1
ATOM 599 C CA . LYS A 1 74 ? 5.974 -2.060 -6.184 1.00 97.69 74 LYS A CA 1
ATOM 600 C C . LYS A 1 74 ? 7.420 -1.602 -6.043 1.00 97.69 74 LYS A C 1
ATOM 602 O O . LYS A 1 74 ? 8.021 -1.239 -7.054 1.00 97.69 74 LYS A O 1
ATOM 607 N N . ILE A 1 75 ? 8.011 -1.685 -4.850 1.00 98.06 75 ILE A N 1
ATOM 608 C CA . ILE A 1 75 ? 9.442 -1.410 -4.646 1.00 98.06 75 ILE A CA 1
ATOM 609 C C . ILE A 1 75 ? 10.298 -2.387 -5.463 1.00 98.06 75 ILE A C 1
ATOM 611 O O . ILE A 1 75 ? 11.213 -1.964 -6.178 1.00 98.06 75 ILE A O 1
ATOM 615 N N . ALA A 1 76 ? 9.994 -3.686 -5.401 1.00 98.00 76 ALA A N 1
ATOM 616 C CA . ALA A 1 76 ? 10.723 -4.703 -6.154 1.00 98.00 76 ALA A CA 1
ATOM 617 C C . ALA A 1 76 ? 10.601 -4.482 -7.672 1.00 98.00 76 ALA A C 1
ATOM 619 O O . ALA A 1 76 ? 11.610 -4.459 -8.384 1.00 98.00 76 ALA A O 1
ATOM 620 N N . SER A 1 77 ? 9.382 -4.232 -8.156 1.00 98.00 77 SER A N 1
ATOM 621 C CA . SER A 1 77 ? 9.100 -3.942 -9.564 1.00 98.00 77 SER A CA 1
ATOM 622 C C . SER A 1 77 ? 9.851 -2.697 -10.055 1.00 98.00 77 SER A C 1
ATOM 624 O O . SER A 1 77 ? 10.560 -2.754 -11.065 1.00 98.00 77 SER A O 1
ATOM 626 N N . ALA A 1 78 ? 9.806 -1.597 -9.296 1.00 98.12 78 ALA A N 1
ATOM 627 C CA . ALA A 1 78 ? 10.523 -0.366 -9.625 1.00 98.12 78 ALA A CA 1
ATOM 628 C C . ALA A 1 78 ? 12.041 -0.591 -9.725 1.00 98.12 78 ALA A C 1
ATOM 630 O O . ALA A 1 78 ? 12.688 -0.086 -10.646 1.00 98.12 78 ALA A O 1
ATOM 631 N N . LYS A 1 79 ? 12.618 -1.406 -8.832 1.00 98.12 79 LYS A N 1
ATOM 632 C CA . LYS A 1 79 ? 14.045 -1.757 -8.8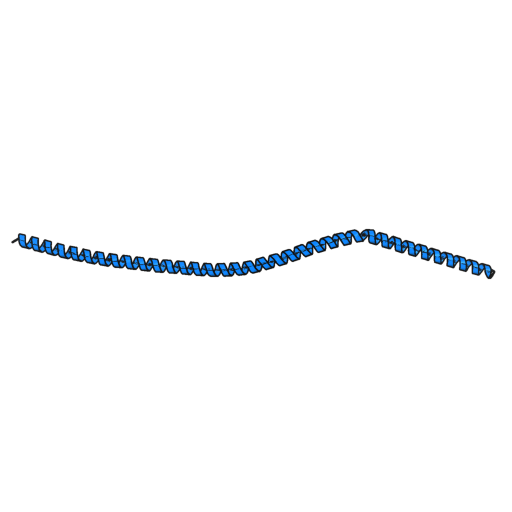64 1.00 98.12 79 LYS A CA 1
ATOM 633 C C . LYS A 1 79 ? 14.418 -2.531 -10.131 1.00 98.12 79 LYS A C 1
ATOM 635 O O . LYS A 1 79 ? 15.454 -2.243 -10.733 1.00 98.12 79 LYS A O 1
ATOM 640 N N . VAL A 1 80 ? 13.591 -3.490 -10.551 1.00 98.25 80 VAL A N 1
ATOM 641 C CA . VAL A 1 80 ? 13.811 -4.264 -11.787 1.00 98.25 80 VAL A CA 1
ATOM 642 C C . VAL A 1 80 ? 13.738 -3.358 -13.014 1.00 98.25 80 VAL A C 1
ATOM 644 O O . VAL A 1 80 ? 14.654 -3.363 -13.840 1.00 98.25 80 VAL A O 1
ATOM 647 N N . VAL A 1 81 ? 12.691 -2.536 -13.114 1.00 98.12 81 VAL A N 1
ATOM 648 C CA . VAL A 1 81 ? 12.498 -1.623 -14.249 1.00 98.12 81 VAL A CA 1
ATOM 649 C C . VAL A 1 81 ? 13.617 -0.583 -14.318 1.00 98.12 81 VAL A C 1
ATOM 651 O O . VAL A 1 81 ? 14.158 -0.349 -15.396 1.00 98.12 81 VAL A O 1
ATOM 654 N N . SER A 1 82 ? 14.035 -0.020 -13.182 1.00 98.19 82 SER A N 1
ATOM 655 C CA . SER A 1 82 ? 15.148 0.936 -13.111 1.00 98.19 82 SER A CA 1
ATOM 656 C C . SER A 1 82 ? 16.463 0.333 -13.621 1.00 98.19 82 SER A C 1
ATOM 658 O O . SER A 1 82 ? 17.145 0.927 -14.462 1.00 98.19 82 SER A O 1
ATOM 660 N N . LYS A 1 83 ? 16.787 -0.901 -13.206 1.00 98.38 83 LYS A N 1
ATOM 661 C CA . LYS A 1 83 ? 17.961 -1.625 -13.720 1.00 98.38 83 LYS A CA 1
ATOM 662 C C . LYS A 1 83 ? 17.872 -1.859 -15.22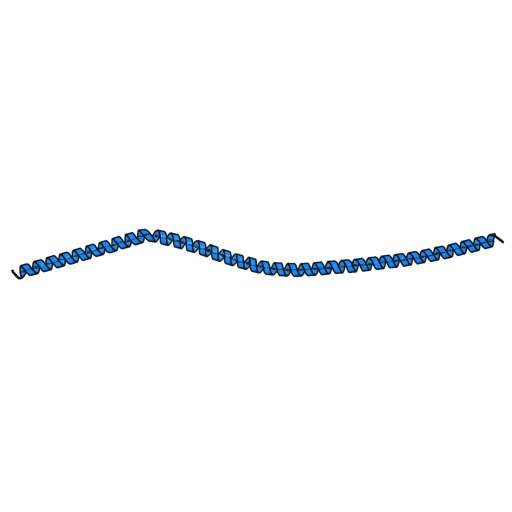7 1.00 98.38 83 LYS A C 1
ATOM 664 O O . LYS A 1 83 ? 18.849 -1.616 -15.934 1.00 98.38 83 LYS A O 1
ATOM 669 N N . LYS A 1 84 ? 16.708 -2.292 -15.724 1.00 98.25 84 LYS A N 1
ATOM 670 C CA . LYS A 1 84 ? 16.483 -2.510 -17.160 1.00 98.25 84 LYS A CA 1
ATOM 671 C C . LYS A 1 84 ? 16.637 -1.211 -17.955 1.00 98.25 84 LYS A C 1
ATOM 673 O O . LYS A 1 84 ? 17.282 -1.218 -18.997 1.00 98.25 84 LYS A O 1
ATOM 678 N N . LEU A 1 85 ? 16.111 -0.096 -17.448 1.00 98.12 85 LEU A N 1
ATOM 679 C CA . LEU A 1 85 ? 16.247 1.218 -18.076 1.00 98.12 85 LEU A CA 1
ATOM 680 C C . LEU A 1 85 ? 17.714 1.652 -18.172 1.00 98.12 85 LEU A C 1
ATOM 682 O O . LEU A 1 85 ? 18.150 2.096 -19.232 1.00 98.12 8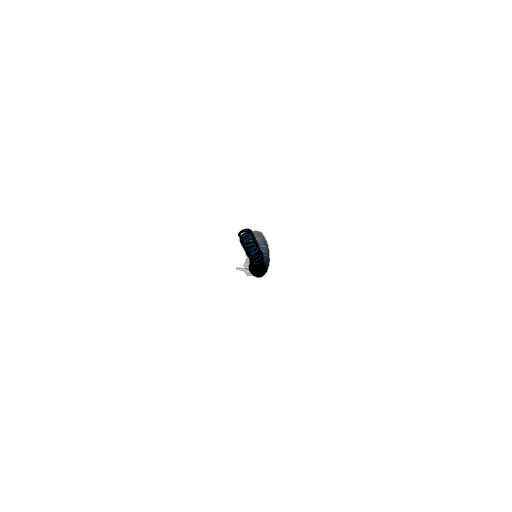5 LEU A O 1
ATOM 686 N N . SER A 1 86 ? 18.477 1.505 -17.086 1.00 98.38 86 SER A N 1
ATOM 687 C CA . SER A 1 86 ? 19.911 1.817 -17.072 1.00 98.38 86 SER A CA 1
ATOM 688 C C . SER A 1 86 ? 20.683 0.965 -18.087 1.00 98.38 86 SER A C 1
ATOM 690 O O . SER A 1 86 ? 21.447 1.494 -18.896 1.00 98.38 86 SER A O 1
ATOM 692 N N . LEU A 1 87 ? 20.409 -0.344 -18.127 1.00 98.50 87 LEU A N 1
ATOM 693 C CA . LEU A 1 87 ? 21.019 -1.255 -19.095 1.00 98.50 87 LEU A CA 1
ATOM 694 C C . LEU A 1 87 ? 20.716 -0.841 -20.541 1.00 98.50 87 LEU A C 1
ATOM 696 O O . LEU A 1 87 ? 21.637 -0.752 -21.348 1.00 98.50 87 LEU A O 1
ATOM 700 N N . LEU A 1 88 ? 19.452 -0.547 -20.856 1.00 98.38 88 LEU A N 1
ATOM 701 C CA . LEU A 1 88 ? 19.036 -0.139 -22.199 1.00 98.38 88 LEU A CA 1
ATOM 702 C C . LEU A 1 88 ? 19.669 1.188 -22.624 1.00 98.38 88 LEU A C 1
ATOM 704 O O . LEU A 1 88 ? 20.090 1.316 -23.771 1.00 98.38 88 LEU A O 1
ATOM 708 N N . LYS A 1 89 ? 19.785 2.166 -21.715 1.00 98.44 89 LYS A N 1
ATOM 709 C CA . LYS A 1 89 ? 20.487 3.428 -21.999 1.00 98.44 89 LYS A CA 1
ATOM 710 C C . LYS A 1 89 ? 21.944 3.174 -22.382 1.00 98.44 89 LYS A C 1
ATOM 712 O O . LYS A 1 89 ? 22.384 3.665 -23.419 1.00 98.44 89 LYS A O 1
ATOM 717 N N . ASN A 1 90 ? 22.643 2.346 -21.605 1.00 98.19 90 ASN A N 1
ATOM 718 C CA . ASN A 1 90 ? 24.036 1.992 -21.873 1.00 98.19 90 ASN A CA 1
ATOM 719 C C . ASN A 1 90 ? 24.192 1.204 -23.180 1.00 98.19 90 ASN A C 1
ATOM 721 O O . ASN A 1 90 ? 25.123 1.444 -23.944 1.00 98.19 90 ASN A O 1
ATOM 725 N N . GLN A 1 91 ? 23.292 0.255 -23.454 1.00 98.38 91 GLN A N 1
ATOM 726 C CA . GLN A 1 91 ? 23.303 -0.517 -24.699 1.00 98.38 91 GLN A CA 1
ATOM 727 C C . GLN A 1 91 ? 23.064 0.379 -25.915 1.00 98.38 91 GLN A C 1
ATOM 729 O O . GLN A 1 91 ? 23.801 0.276 -26.891 1.00 98.38 91 GLN A O 1
ATOM 734 N N . ARG A 1 92 ? 22.093 1.297 -25.834 1.00 98.19 92 ARG A N 1
ATOM 735 C CA . ARG A 1 92 ? 21.805 2.270 -26.893 1.00 98.19 92 ARG A CA 1
ATOM 736 C C . ARG A 1 92 ? 23.012 3.154 -27.189 1.00 98.19 92 ARG A C 1
ATOM 738 O O . ARG A 1 92 ? 23.347 3.347 -28.349 1.00 98.19 92 ARG A O 1
ATOM 745 N N . GLU A 1 93 ? 23.663 3.682 -26.156 1.00 98.31 93 GLU A N 1
ATOM 746 C CA . GLU A 1 93 ? 24.847 4.529 -26.326 1.00 98.31 93 GLU A CA 1
ATOM 747 C C . GLU A 1 93 ? 26.012 3.762 -26.961 1.00 98.31 93 GLU A C 1
ATOM 749 O O . GLU A 1 93 ? 26.647 4.253 -27.892 1.00 98.31 93 GLU A O 1
ATOM 754 N N . LYS A 1 94 ? 26.255 2.522 -26.520 1.00 98.31 94 LYS A N 1
ATOM 755 C CA . LYS A 1 94 ? 27.274 1.656 -27.127 1.00 98.31 94 LYS A CA 1
ATOM 756 C C . LYS A 1 94 ? 26.982 1.361 -28.596 1.00 98.31 94 LYS A C 1
ATOM 758 O O . LYS A 1 94 ? 27.899 1.450 -29.406 1.00 98.31 94 LYS A O 1
ATOM 763 N N . ALA A 1 95 ? 25.735 1.024 -28.925 1.00 98.19 95 ALA A N 1
ATOM 764 C CA . ALA A 1 95 ? 25.320 0.744 -30.297 1.00 98.19 95 ALA A CA 1
ATOM 765 C C . ALA A 1 95 ? 25.508 1.976 -31.194 1.00 98.19 95 ALA A C 1
ATOM 767 O O . ALA A 1 95 ? 26.170 1.885 -32.223 1.00 98.19 95 ALA A O 1
ATOM 768 N N . LEU A 1 96 ? 25.039 3.145 -30.745 1.00 97.62 96 LEU A N 1
ATOM 769 C CA . LEU A 1 96 ? 25.200 4.400 -31.477 1.00 97.62 96 LEU A CA 1
ATOM 770 C C . LEU A 1 96 ? 26.677 4.734 -31.722 1.00 97.62 96 LEU A C 1
ATOM 772 O O . LEU A 1 96 ? 27.068 5.061 -32.839 1.00 97.62 96 LEU A O 1
ATOM 776 N N . ASN A 1 97 ? 27.519 4.622 -30.693 1.00 98.00 97 ASN A N 1
ATOM 777 C CA . ASN A 1 97 ? 28.947 4.906 -30.826 1.00 98.00 97 ASN A CA 1
ATOM 778 C C . ASN A 1 97 ? 29.651 3.925 -31.777 1.00 98.00 97 ASN A C 1
ATOM 780 O O . ASN A 1 97 ? 30.583 4.321 -32.480 1.00 98.00 97 ASN A O 1
ATOM 784 N N . ALA A 1 98 ? 29.219 2.661 -31.814 1.00 98.31 98 ALA A N 1
ATOM 785 C CA . ALA A 1 98 ? 29.738 1.675 -32.755 1.00 98.31 98 ALA A CA 1
ATOM 786 C C . ALA A 1 98 ? 29.377 2.040 -34.205 1.00 98.31 98 ALA A C 1
ATOM 788 O O . ALA A 1 98 ? 30.279 2.122 -35.040 1.00 98.31 98 ALA A O 1
ATOM 789 N N . GLU A 1 99 ? 28.107 2.351 -34.478 1.00 97.94 99 GLU A N 1
ATOM 790 C CA . GLU A 1 99 ? 27.645 2.762 -35.812 1.00 97.94 99 GLU A CA 1
ATOM 791 C C . GLU A 1 99 ? 28.327 4.053 -36.282 1.00 97.94 99 GLU A C 1
ATOM 793 O O . GLU A 1 99 ? 28.837 4.123 -37.400 1.00 97.94 99 GLU A O 1
ATOM 798 N N . LEU A 1 100 ? 28.427 5.069 -35.419 1.00 97.62 100 LEU A N 1
ATOM 799 C CA . LEU A 1 100 ? 29.110 6.322 -35.756 1.00 97.62 100 LEU A CA 1
ATOM 800 C C . LEU A 1 100 ? 30.589 6.101 -36.091 1.00 97.62 100 LEU A C 1
ATOM 802 O O . LEU A 1 100 ? 31.124 6.734 -37.006 1.00 97.62 100 LEU A O 1
ATOM 806 N N . LYS A 1 101 ? 31.262 5.196 -35.370 1.00 98.19 101 LYS A N 1
ATOM 807 C CA . LYS A 1 101 ? 32.656 4.838 -35.649 1.00 98.19 101 LYS A CA 1
ATOM 808 C C . LYS A 1 101 ? 32.788 4.150 -37.006 1.00 98.19 101 LYS A C 1
ATOM 810 O O . LYS A 1 101 ? 33.706 4.483 -37.755 1.00 98.19 101 LYS A O 1
ATOM 815 N N . GLU A 1 102 ? 31.889 3.226 -37.327 1.00 98.12 102 GLU A N 1
ATOM 816 C CA . GLU A 1 102 ? 31.863 2.540 -38.619 1.00 98.12 102 GLU A CA 1
ATOM 817 C C . GLU A 1 102 ? 31.624 3.523 -39.772 1.00 98.12 102 GLU A C 1
ATOM 819 O O . GLU A 1 102 ? 32.420 3.573 -40.711 1.00 98.12 102 GLU A O 1
ATOM 824 N N . ILE A 1 103 ? 30.615 4.391 -39.652 1.00 97.50 103 ILE A N 1
ATOM 825 C CA . ILE A 1 103 ? 30.324 5.446 -40.631 1.00 97.50 103 ILE A CA 1
ATOM 826 C C . ILE A 1 103 ? 31.548 6.341 -40.842 1.00 97.50 103 ILE A C 1
ATOM 828 O O . ILE A 1 103 ? 31.932 6.622 -41.979 1.00 97.50 103 ILE A O 1
ATOM 832 N N . ASN A 1 104 ? 32.197 6.783 -39.761 1.00 97.31 104 ASN A N 1
ATOM 833 C CA . ASN A 1 104 ? 33.359 7.659 -39.868 1.00 97.31 104 ASN A CA 1
ATOM 834 C C . ASN A 1 104 ? 34.558 6.954 -40.521 1.00 97.31 104 ASN A C 1
ATOM 836 O O . ASN A 1 104 ? 35.279 7.575 -41.304 1.00 97.31 104 ASN A O 1
ATOM 840 N N . ASN A 1 105 ? 34.759 5.665 -40.241 1.00 98.00 105 ASN A N 1
ATOM 841 C CA . ASN A 1 105 ? 35.788 4.862 -40.896 1.00 98.00 105 ASN A CA 1
ATOM 842 C C . ASN A 1 105 ? 35.514 4.725 -42.397 1.00 98.00 105 ASN A C 1
ATOM 844 O O . ASN A 1 105 ? 36.404 5.022 -43.193 1.00 98.00 105 ASN A O 1
ATOM 848 N N . ASN A 1 106 ? 34.289 4.362 -42.783 1.00 97.19 106 ASN A N 1
ATOM 849 C CA . ASN A 1 106 ? 33.891 4.215 -44.185 1.00 97.19 106 ASN A CA 1
ATOM 850 C C . ASN A 1 106 ? 34.046 5.532 -44.952 1.00 97.19 106 ASN A C 1
ATOM 852 O O . ASN A 1 106 ? 34.670 5.560 -46.012 1.00 97.19 106 ASN A O 1
ATOM 856 N N . LYS A 1 107 ? 33.595 6.647 -44.364 1.00 97.88 107 LYS A N 1
ATOM 857 C CA . LYS A 1 107 ? 33.811 7.996 -44.905 1.00 97.88 107 LYS A CA 1
ATOM 858 C C . LYS A 1 107 ? 35.297 8.274 -45.153 1.00 97.88 107 LYS A C 1
ATOM 860 O O . LYS A 1 107 ? 35.671 8.754 -46.218 1.00 97.88 107 LYS A O 1
ATOM 865 N N . ASN A 1 108 ? 36.161 7.975 -44.181 1.00 96.94 108 ASN A N 1
ATOM 866 C CA . ASN A 1 108 ? 37.599 8.218 -44.312 1.00 96.94 108 ASN A CA 1
ATOM 867 C C . ASN A 1 108 ? 38.256 7.329 -45.380 1.00 96.94 108 ASN A C 1
ATOM 869 O O . ASN A 1 108 ? 39.210 7.767 -46.022 1.00 96.94 108 ASN A O 1
ATOM 873 N N . VAL A 1 109 ? 37.774 6.097 -45.568 1.00 98.06 109 VAL A N 1
ATOM 874 C CA . VAL A 1 109 ? 38.225 5.209 -46.652 1.00 98.06 109 VAL A CA 1
ATOM 875 C C . VAL A 1 109 ? 37.844 5.798 -48.010 1.00 98.06 109 VAL A C 1
ATOM 877 O O . VAL A 1 109 ? 38.732 6.004 -48.834 1.00 98.06 109 VAL A O 1
ATOM 880 N N . GLN A 1 110 ? 36.579 6.180 -48.198 1.00 97.44 110 GLN A N 1
ATOM 881 C CA . GLN A 1 110 ? 36.093 6.784 -49.445 1.00 97.44 110 GLN A CA 1
ATOM 882 C C . GLN A 1 110 ? 36.838 8.081 -49.793 1.00 97.44 110 GLN A C 1
ATOM 884 O O . GLN A 1 110 ? 37.264 8.274 -50.929 1.00 97.44 110 GLN A O 1
ATOM 889 N N . ILE A 1 111 ? 37.082 8.955 -48.807 1.00 97.44 111 ILE A N 1
ATOM 890 C CA . ILE A 1 111 ? 37.884 10.173 -49.014 1.00 97.44 111 ILE A CA 1
ATOM 891 C C . ILE A 1 111 ? 39.290 9.823 -49.518 1.00 97.44 111 ILE A C 1
ATOM 893 O O . ILE A 1 111 ? 39.789 10.473 -50.435 1.00 97.44 111 ILE A O 1
ATOM 897 N N . LYS A 1 112 ? 39.940 8.802 -48.941 1.00 97.69 112 LYS A N 1
ATOM 898 C CA . LYS A 1 112 ? 41.283 8.382 -49.369 1.00 97.69 112 LYS A CA 1
ATOM 899 C C . LYS A 1 112 ? 41.292 7.827 -50.792 1.00 97.69 112 LYS A C 1
ATOM 901 O O . LYS A 1 112 ? 42.273 8.043 -51.499 1.00 97.69 112 LYS A O 1
ATOM 906 N N . GLU A 1 113 ? 40.245 7.117 -51.202 1.00 97.62 113 GLU A N 1
ATOM 907 C CA . GLU A 1 113 ? 40.093 6.622 -52.576 1.00 97.62 113 GLU A CA 1
ATOM 908 C C . GLU A 1 113 ? 39.987 7.788 -53.562 1.00 97.62 113 GLU A C 1
ATOM 910 O O . GLU A 1 113 ? 40.833 7.913 -54.447 1.00 97.62 113 GLU A O 1
ATOM 915 N N . VAL A 1 114 ? 39.072 8.729 -53.316 1.00 97.19 114 VAL A N 1
ATOM 916 C CA . VAL A 1 114 ? 38.906 9.931 -54.152 1.00 97.19 114 VAL A CA 1
ATOM 917 C C . VAL A 1 114 ? 40.188 10.774 -54.197 1.00 97.19 114 VAL A C 1
ATOM 919 O O . VAL A 1 114 ? 40.594 11.253 -55.254 1.00 97.19 114 VAL A O 1
ATOM 922 N N . GLN A 1 115 ? 40.895 10.936 -53.073 1.00 96.88 115 GLN A N 1
ATOM 923 C CA . GLN A 1 115 ? 42.173 11.661 -53.043 1.00 96.88 115 GLN A CA 1
ATOM 924 C C . GLN A 1 115 ? 43.255 11.001 -53.909 1.00 96.88 115 GLN A C 1
ATOM 926 O O . GLN A 1 115 ? 44.077 11.706 -54.504 1.00 96.88 115 GLN A O 1
ATOM 931 N N . ARG A 1 116 ? 43.281 9.664 -53.988 1.00 97.31 116 ARG A N 1
ATOM 932 C CA . ARG A 1 116 ? 44.195 8.942 -54.886 1.00 97.31 116 ARG A CA 1
ATOM 933 C C . ARG A 1 116 ? 43.830 9.191 -56.345 1.00 97.31 116 ARG A C 1
ATOM 935 O O . ARG A 1 116 ? 44.719 9.535 -57.117 1.00 97.31 116 ARG A O 1
ATOM 942 N N . GLU A 1 117 ? 42.547 9.112 -56.689 1.00 96.81 117 GLU A N 1
ATOM 943 C CA . GLU A 1 117 ? 42.061 9.395 -58.045 1.00 96.81 117 GLU A CA 1
ATOM 944 C C . GLU A 1 117 ? 42.412 10.818 -58.493 1.00 96.81 117 GLU A C 1
ATOM 946 O O . GLU A 1 117 ? 42.980 11.001 -59.570 1.00 96.81 117 GLU A O 1
ATOM 951 N N . ILE A 1 118 ? 42.177 11.823 -57.640 1.00 96.69 118 ILE A N 1
ATOM 952 C CA . ILE A 1 118 ? 42.566 13.219 -57.903 1.00 96.69 118 ILE A CA 1
ATOM 953 C C . ILE A 1 118 ? 44.073 13.321 -58.163 1.00 96.69 118 ILE A C 1
ATOM 955 O O . ILE A 1 118 ? 44.505 13.981 -59.110 1.00 96.69 118 ILE A O 1
ATOM 959 N N . LYS A 1 119 ? 44.897 12.659 -57.342 1.00 97.31 119 LYS A N 1
ATOM 960 C CA . LYS A 1 119 ? 46.356 12.674 -57.507 1.00 97.31 119 LYS A CA 1
ATOM 961 C C . LYS A 1 119 ? 46.783 12.052 -58.838 1.00 97.31 119 LYS A C 1
ATOM 963 O O . LYS A 1 119 ? 47.695 12.575 -59.481 1.00 97.31 119 LYS A O 1
ATOM 968 N N . ASP A 1 120 ? 46.148 10.963 -59.250 1.00 97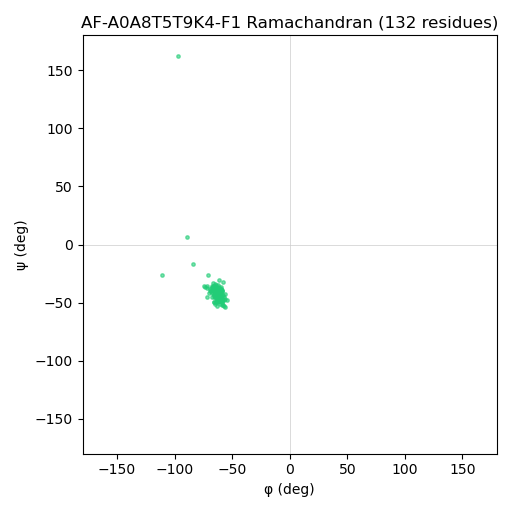.06 120 ASP A N 1
ATOM 969 C CA . ASP A 1 120 ? 46.459 10.286 -60.507 1.00 97.06 120 ASP A CA 1
ATOM 970 C C . ASP A 1 120 ? 45.985 11.086 -61.729 1.00 97.06 120 ASP A C 1
ATOM 97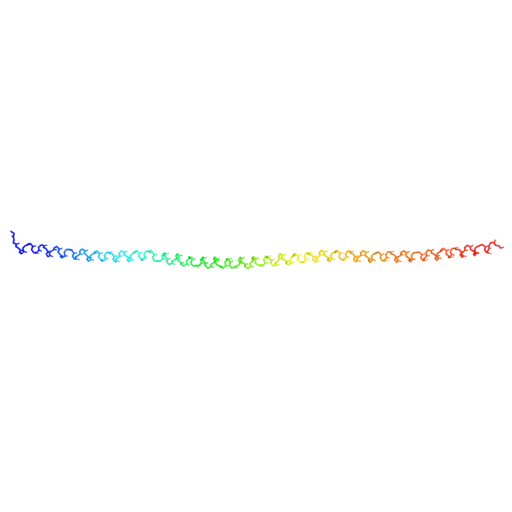2 O O . ASP A 1 120 ? 46.717 11.174 -62.718 1.00 97.06 120 ASP A O 1
ATOM 976 N N . LEU A 1 121 ? 44.827 11.750 -61.653 1.00 96.25 121 LEU A N 1
ATOM 977 C CA . LEU A 1 121 ? 44.363 12.690 -62.680 1.00 96.25 121 LEU A CA 1
ATOM 978 C C . LEU A 1 121 ? 45.314 13.884 -62.829 1.00 96.25 121 LEU A C 1
ATOM 980 O O . LEU A 1 121 ? 45.726 14.194 -63.945 1.00 96.25 121 LEU A O 1
ATOM 984 N N . ASN A 1 122 ? 45.749 14.490 -61.721 1.00 95.06 122 ASN A N 1
ATOM 985 C CA . ASN A 1 122 ? 46.716 15.593 -61.750 1.00 95.06 122 ASN A CA 1
ATOM 986 C C . ASN A 1 122 ? 48.052 15.183 -62.392 1.00 95.06 122 ASN A C 1
ATOM 988 O O . ASN A 1 122 ? 48.636 15.949 -63.156 1.00 95.06 122 ASN A O 1
ATOM 992 N N . LYS A 1 123 ? 48.530 13.955 -62.140 1.00 95.88 123 LYS A N 1
ATOM 993 C CA . LYS A 1 123 ? 49.720 13.421 -62.827 1.00 95.88 123 LYS A CA 1
ATOM 994 C C . LYS A 1 123 ? 49.499 13.272 -64.332 1.00 95.88 123 LYS A C 1
ATOM 996 O O . LYS A 1 123 ? 50.397 13.599 -65.103 1.00 95.88 123 LYS A O 1
ATOM 1001 N N . LYS A 1 124 ? 48.331 12.772 -64.757 1.00 94.88 124 LYS A N 1
ATOM 1002 C CA . LYS A 1 124 ? 47.993 12.643 -66.184 1.00 94.88 124 LYS A CA 1
ATOM 1003 C C . LYS A 1 124 ? 47.970 14.005 -66.875 1.00 94.88 124 LYS A C 1
ATOM 1005 O O . LYS A 1 124 ? 48.576 14.129 -67.932 1.00 94.88 124 LYS A O 1
ATOM 1010 N N . ILE A 1 125 ? 47.345 15.010 -66.256 1.00 92.50 125 ILE A N 1
ATOM 1011 C CA . ILE A 1 125 ? 47.327 16.393 -66.759 1.00 92.50 125 ILE A CA 1
ATOM 1012 C C . ILE A 1 125 ? 48.757 16.914 -66.921 1.00 92.50 125 ILE A C 1
ATOM 1014 O O . ILE A 1 125 ? 49.139 17.288 -68.023 1.00 92.50 125 ILE A O 1
ATOM 1018 N N . SER A 1 126 ? 49.583 16.826 -65.875 1.00 93.50 126 SER A N 1
ATOM 1019 C CA . SER A 1 126 ? 50.968 17.312 -65.928 1.00 93.50 126 SER A CA 1
ATOM 1020 C C . SER A 1 126 ? 51.808 16.626 -67.015 1.00 93.50 126 SER A C 1
ATOM 1022 O O . SER A 1 126 ? 52.632 17.265 -67.668 1.00 93.50 126 SER A O 1
ATOM 1024 N N . ASN A 1 127 ? 51.598 15.326 -67.247 1.00 92.94 127 ASN A N 1
ATOM 1025 C CA . ASN A 1 127 ? 52.275 14.607 -68.326 1.00 92.94 127 ASN A CA 1
ATOM 1026 C C . ASN A 1 127 ? 51.815 15.072 -69.718 1.00 92.94 127 ASN A C 1
ATOM 1028 O O . ASN A 1 127 ? 52.649 15.193 -70.612 1.00 92.94 127 ASN A O 1
ATOM 1032 N N . LEU A 1 128 ? 50.516 15.338 -69.902 1.00 90.88 128 LEU A N 1
ATOM 1033 C CA . LEU A 1 128 ? 49.971 15.868 -71.157 1.00 90.88 128 LEU A CA 1
ATOM 1034 C C . LEU A 1 128 ? 50.491 17.283 -71.443 1.00 90.88 128 LEU A C 1
ATOM 1036 O O . LEU A 1 128 ? 50.915 17.554 -72.562 1.00 90.88 128 LEU A O 1
ATOM 1040 N N . GLU A 1 129 ? 50.530 18.150 -70.429 1.00 89.75 129 GLU A N 1
ATOM 1041 C CA . GLU A 1 129 ? 51.076 19.510 -70.541 1.00 89.75 129 GLU A CA 1
ATOM 1042 C C . GLU A 1 129 ? 52.558 19.496 -70.940 1.00 89.75 129 GLU A C 1
ATOM 1044 O O . GLU A 1 129 ? 52.973 20.246 -71.819 1.00 89.75 129 GLU A O 1
ATOM 1049 N N . ARG A 1 130 ? 53.363 18.596 -70.357 1.00 86.06 130 ARG A N 1
ATOM 1050 C CA . ARG A 1 130 ? 54.774 18.425 -70.747 1.00 86.06 130 ARG A CA 1
ATOM 1051 C C . ARG A 1 130 ? 54.939 17.932 -72.180 1.00 86.06 130 ARG A C 1
ATOM 1053 O O . ARG A 1 130 ? 55.872 18.356 -72.847 1.00 86.06 130 ARG A O 1
ATOM 1060 N N . ALA A 1 131 ? 54.066 17.037 -72.636 1.00 80.38 131 ALA A N 1
ATOM 1061 C CA . ALA A 1 131 ? 54.118 16.502 -73.993 1.00 80.38 131 ALA A CA 1
ATOM 1062 C C . ALA A 1 131 ? 53.704 17.531 -75.060 1.00 80.38 131 ALA A C 1
ATOM 1064 O O . ALA A 1 131 ? 54.147 17.417 -76.194 1.00 80.38 131 ALA A O 1
ATOM 1065 N N . GLN A 1 132 ? 52.875 18.520 -74.709 1.00 74.75 132 GLN A N 1
ATOM 1066 C CA . GLN A 1 132 ? 52.483 19.625 -75.597 1.00 74.75 132 GLN A CA 1
ATOM 1067 C C . GLN A 1 132 ? 53.485 20.791 -75.617 1.00 74.75 132 GLN A C 1
ATOM 1069 O O . GLN A 1 132 ? 53.416 21.632 -76.508 1.00 74.75 132 GLN A O 1
ATOM 1074 N N . ALA A 1 133 ? 54.388 20.867 -74.637 1.00 66.62 133 ALA A N 1
ATOM 1075 C CA . ALA A 1 133 ? 55.424 21.897 -74.539 1.00 66.62 133 ALA A CA 1
ATOM 1076 C C . ALA A 1 133 ? 56.740 21.533 -75.267 1.00 66.62 133 ALA A C 1
ATOM 1078 O O . ALA A 1 133 ? 57.730 22.254 -75.123 1.00 66.62 133 ALA A O 1
ATOM 1079 N N . ILE A 1 134 ? 56.753 20.418 -76.008 1.00 54.09 134 ILE A N 1
ATOM 1080 C CA . ILE A 1 134 ? 57.839 19.920 -76.873 1.00 54.09 134 ILE A CA 1
ATOM 1081 C C . ILE A 1 134 ? 57.361 20.016 -78.320 1.00 54.09 134 ILE A C 1
ATOM 1083 O O . ILE A 1 134 ? 58.167 20.460 -79.166 1.00 54.09 134 ILE A O 1
#

Secondary structure (DSSP, 8-state):
--HHHHHHHHHHHHHHHHHHHHHHHHHHHHHHHHHHHHHHHHHHHHHHHHHHHHHHHHHHHHHHHHHHHHHHHHHHHHHHHHHHHHHHHHHHHHHHHHHHHHHHHHHHHHHHHHHHHHHHHHHHHHHHHHHH--

Mean predicted aligned error: 9.97 Å

Solvent-accessible surface area (backbone atoms only — not comparable to full-atom values): 7238 Å² total; per-residue (Å²): 140,56,73,68,61,54,49,55,53,49,56,54,48,52,53,49,49,54,48,53,52,51,54,48,51,53,48,50,55,51,52,50,51,54,50,46,71,67,42,50,63,57,50,54,52,51,49,55,52,48,54,53,50,52,52,53,49,52,52,50,50,55,53,50,52,54,51,52,54,53,49,54,53,51,54,54,51,52,54,53,51,51,53,51,51,54,51,50,52,55,50,50,52,52,50,51,54,50,52,55,50,50,52,52,49,52,52,54,50,53,52,53,51,52,53,50,53,53,52,54,51,52,50,51,51,54,52,51,55,57,63,71,76,111

Sequence (134 aa):
MSKEYIKGQIDAKEAEINRIEEEASNKIASTQKEIEEKYDSDIEEVQSKLEAEEQLRDEAISKAEEWTQKKIEKIASAKVVSKKLSLLKNQREKALNAELKEINNNKNVQIKEVQREIKDLNKKISNLERAQAI

pLDDT: mean 95.22, std 6.37, range [54.09, 98.5]

Foldseek 3Di:
DDPVVVVVVVVVVVVVVVVVVVVVVVVVVVVVVVVCVVPVVVVVVVVVVVVVVVVVVVVVVVVVVVVVVVVVVVVVVVVVVVVVVVVVVVVVVVVVVVVVVVVVVVVVVVVVVVVVVVVVVVVVVVVVVVVVVD